Protein AF-A0A965AWP2-F1 (afdb_monomer_lite)

Foldseek 3Di:
DDPPDPVVLVPDDLVVVCVVQPADLAAEEAADQDDCPPVCCRQVNSNHDPLRGYYQHDPDDFDPDPPVVRCVVSLSDPVSVVVVNVVSD

pLDDT: mean 94.07, std 4.89, range [74.62, 98.44]

Radius of gyration: 14.33 Å; chains: 1; bounding box: 30×22×41 Å

Structure (mmCIF, N/CA/C/O backbone):
data_AF-A0A965AWP2-F1
#
_entry.id   AF-A0A965AWP2-F1
#
loop_
_atom_site.group_PDB
_atom_site.id
_atom_site.type_symbol
_atom_site.label_atom_id
_atom_site.label_alt_id
_atom_site.label_comp_id
_atom_site.label_asym_id
_atom_site.label_entity_id
_atom_site.label_seq_id
_atom_site.pdbx_PDB_ins_code
_atom_site.Cartn_x
_atom_site.Cartn_y
_atom_site.Cartn_z
_atom_site.occupancy
_atom_site.B_iso_or_equiv
_atom_site.auth_seq_id
_atom_site.auth_comp_id
_atom_site.auth_asym_id
_atom_site.auth_atom_id
_atom_site.pdbx_PDB_model_num
ATOM 1 N N . VAL A 1 1 ? -2.116 -6.134 -6.845 1.00 94.19 1 VAL A N 1
ATOM 2 C CA . VAL A 1 1 ? -0.865 -6.919 -6.984 1.00 94.19 1 VAL A CA 1
ATOM 3 C C . VAL A 1 1 ? -0.279 -7.080 -5.595 1.00 94.19 1 VAL A C 1
ATOM 5 O O . VAL A 1 1 ? -0.238 -6.086 -4.886 1.00 94.19 1 VAL A O 1
ATOM 8 N N . SER A 1 2 ? 0.106 -8.293 -5.191 1.00 97.12 2 SER A N 1
ATOM 9 C CA . SER A 1 2 ? 0.843 -8.498 -3.935 1.00 97.12 2 SER A CA 1
ATOM 10 C C . SER A 1 2 ? 2.333 -8.246 -4.174 1.00 97.12 2 SER A C 1
ATOM 12 O O . SER A 1 2 ? 2.870 -8.753 -5.159 1.00 97.12 2 SER A O 1
ATOM 14 N N . MET A 1 3 ? 2.984 -7.457 -3.314 1.00 96.75 3 MET A N 1
ATOM 15 C CA . MET A 1 3 ? 4.395 -7.072 -3.452 1.00 96.75 3 MET A CA 1
ATOM 16 C C . MET A 1 3 ? 5.154 -7.280 -2.130 1.00 96.75 3 MET A C 1
ATOM 18 O O . MET A 1 3 ? 5.448 -6.316 -1.434 1.00 96.75 3 MET A O 1
ATOM 22 N N . PRO A 1 4 ? 5.459 -8.536 -1.759 1.00 97.38 4 PRO A N 1
ATOM 23 C CA . PRO A 1 4 ? 6.031 -8.864 -0.449 1.00 97.38 4 PRO A CA 1
ATOM 24 C C . PRO A 1 4 ? 7.506 -8.464 -0.284 1.00 97.38 4 PRO A C 1
ATOM 26 O O . PRO A 1 4 ? 7.987 -8.369 0.838 1.00 97.38 4 PRO A O 1
ATOM 29 N N . CYS A 1 5 ? 8.239 -8.263 -1.383 1.00 97.25 5 CYS A N 1
ATOM 30 C CA . CYS A 1 5 ? 9.619 -7.781 -1.371 1.00 97.25 5 CYS A CA 1
ATOM 31 C C . CYS A 1 5 ? 9.861 -6.923 -2.614 1.00 97.25 5 CYS A C 1
ATOM 33 O O . CYS A 1 5 ? 9.842 -7.426 -3.744 1.00 97.25 5 CYS A O 1
ATOM 35 N N . MET A 1 6 ? 10.058 -5.621 -2.405 1.00 96.69 6 MET A N 1
ATOM 36 C CA . MET A 1 6 ? 10.255 -4.666 -3.495 1.00 96.69 6 MET A CA 1
ATOM 37 C C . MET A 1 6 ? 11.616 -4.858 -4.168 1.00 96.69 6 MET A C 1
ATOM 39 O O . MET A 1 6 ? 11.717 -4.707 -5.381 1.00 96.69 6 MET A O 1
ATOM 43 N N . GLU A 1 7 ? 12.644 -5.255 -3.421 1.00 97.62 7 GLU A N 1
ATOM 44 C CA . GLU A 1 7 ? 14.006 -5.471 -3.913 1.00 97.62 7 GLU A CA 1
ATOM 45 C C . GLU A 1 7 ? 14.070 -6.671 -4.862 1.00 97.62 7 GLU A C 1
ATOM 47 O O . GLU A 1 7 ? 14.600 -6.569 -5.969 1.00 97.62 7 GLU A O 1
ATOM 52 N N . LEU A 1 8 ? 13.470 -7.803 -4.472 1.00 98.12 8 LEU A N 1
ATOM 53 C CA . LEU A 1 8 ? 13.399 -8.988 -5.329 1.00 98.12 8 LEU A CA 1
ATOM 54 C C . LEU A 1 8 ? 12.546 -8.732 -6.571 1.00 98.12 8 LEU A C 1
ATOM 56 O O . LEU A 1 8 ? 12.893 -9.218 -7.648 1.00 98.12 8 LEU A O 1
ATOM 60 N N . PHE A 1 9 ? 11.462 -7.957 -6.450 1.00 97.38 9 PHE A N 1
ATOM 61 C CA . PHE A 1 9 ? 10.667 -7.542 -7.605 1.00 97.38 9 PHE A CA 1
ATOM 62 C C . PHE A 1 9 ? 11.458 -6.603 -8.532 1.00 97.38 9 PHE A C 1
ATOM 64 O O . PHE A 1 9 ? 11.429 -6.772 -9.751 1.00 97.38 9 PHE A O 1
ATOM 71 N N . ALA A 1 10 ? 12.233 -5.671 -7.972 1.00 96.00 10 ALA A N 1
ATOM 72 C CA . ALA A 1 10 ? 13.122 -4.790 -8.723 1.00 96.00 10 ALA A CA 1
ATOM 73 C C . ALA A 1 10 ? 14.227 -5.549 -9.459 1.00 96.00 10 ALA A C 1
ATOM 75 O O . ALA A 1 10 ? 14.585 -5.145 -10.560 1.00 96.00 10 ALA A O 1
ATOM 76 N N . ALA A 1 11 ? 14.719 -6.661 -8.913 1.00 97.75 11 ALA A N 1
ATOM 77 C CA . ALA A 1 11 ? 15.726 -7.501 -9.558 1.00 97.75 11 ALA A CA 1
ATOM 78 C C . ALA A 1 11 ? 15.190 -8.343 -10.736 1.00 97.75 11 ALA A C 1
ATOM 80 O O . ALA A 1 11 ? 15.989 -8.921 -11.472 1.00 97.75 11 ALA A O 1
ATOM 81 N N . GLN A 1 12 ? 13.867 -8.431 -10.931 1.00 97.81 12 GLN A N 1
ATOM 82 C CA . GLN A 1 12 ? 13.285 -9.180 -12.052 1.00 97.81 12 GLN A CA 1
ATOM 83 C C . GLN A 1 12 ? 13.584 -8.514 -13.400 1.00 97.81 12 GLN A C 1
ATOM 85 O O . GLN A 1 12 ? 13.948 -7.339 -13.477 1.00 97.81 12 GLN A O 1
ATOM 90 N N . ASP A 1 13 ? 13.402 -9.245 -14.495 1.00 97.25 13 ASP A N 1
ATOM 91 C CA . ASP A 1 13 ? 13.544 -8.661 -15.821 1.00 97.25 13 ASP A CA 1
ATOM 92 C C . ASP A 1 13 ? 12.428 -7.643 -16.128 1.00 97.25 13 ASP A C 1
ATOM 94 O O . ASP A 1 13 ? 11.341 -7.624 -15.540 1.00 97.25 13 ASP A O 1
ATOM 98 N N . ASP A 1 14 ? 12.718 -6.760 -17.076 1.00 93.44 14 ASP A N 1
ATOM 99 C CA . ASP A 1 14 ? 11.833 -5.667 -17.462 1.00 93.44 14 ASP A CA 1
ATOM 100 C C . ASP A 1 14 ? 10.519 -6.154 -18.105 1.00 93.44 14 ASP A C 1
ATOM 102 O O . ASP A 1 14 ? 9.476 -5.523 -17.927 1.00 93.44 14 ASP A O 1
ATOM 106 N N . LEU A 1 15 ? 10.524 -7.302 -18.797 1.00 95.00 15 LEU A N 1
ATOM 107 C CA . LEU A 1 15 ? 9.297 -7.882 -19.354 1.00 95.00 15 LEU A CA 1
ATOM 108 C C . LEU A 1 15 ? 8.377 -8.369 -18.230 1.00 95.00 15 LEU A C 1
ATOM 110 O O . LEU A 1 15 ? 7.171 -8.114 -18.273 1.00 95.00 15 LEU A O 1
ATOM 114 N N . TYR A 1 16 ? 8.933 -9.014 -17.202 1.00 96.19 16 TYR A N 1
ATOM 115 C CA . TYR A 1 16 ? 8.186 -9.451 -16.028 1.00 96.19 16 TYR A CA 1
ATOM 116 C C . TYR A 1 16 ? 7.594 -8.267 -15.260 1.00 96.19 16 TYR A C 1
ATOM 118 O O . TYR A 1 16 ? 6.384 -8.256 -15.007 1.00 96.19 16 TYR A O 1
ATOM 126 N N . ARG A 1 17 ? 8.399 -7.239 -14.943 1.00 94.88 17 ARG A N 1
ATOM 127 C CA . ARG A 1 17 ? 7.904 -6.051 -14.223 1.00 94.88 17 ARG A CA 1
ATOM 128 C C . ARG A 1 17 ? 6.794 -5.342 -14.994 1.00 94.88 17 ARG A C 1
ATOM 130 O O . ARG A 1 17 ? 5.754 -5.056 -14.406 1.00 94.88 17 ARG A O 1
ATOM 137 N N . LYS A 1 18 ? 6.935 -5.171 -16.313 1.00 92.25 18 LYS A N 1
ATOM 138 C CA . LYS A 1 18 ? 5.898 -4.571 -17.177 1.00 92.25 18 LYS A CA 1
ATOM 139 C C . LYS 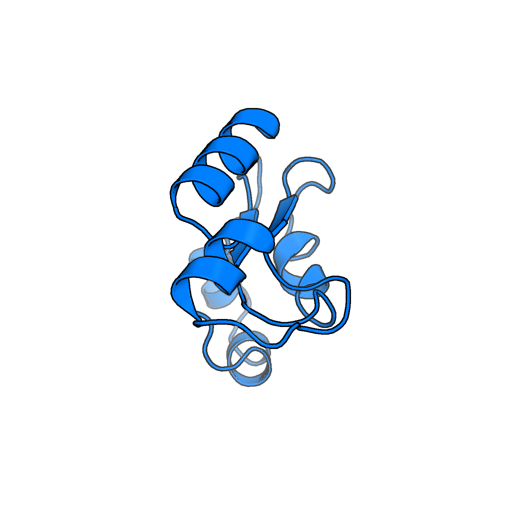A 1 18 ? 4.629 -5.404 -17.284 1.00 92.25 18 LYS A C 1
ATOM 141 O O . LYS A 1 18 ? 3.548 -4.844 -17.446 1.00 92.25 18 LYS A O 1
ATOM 146 N N . ARG A 1 19 ? 4.740 -6.732 -17.223 1.00 93.31 19 ARG A N 1
ATOM 147 C CA . ARG A 1 19 ? 3.570 -7.617 -17.216 1.00 93.31 19 ARG A CA 1
ATOM 148 C C . ARG A 1 19 ? 2.779 -7.478 -15.916 1.00 93.31 19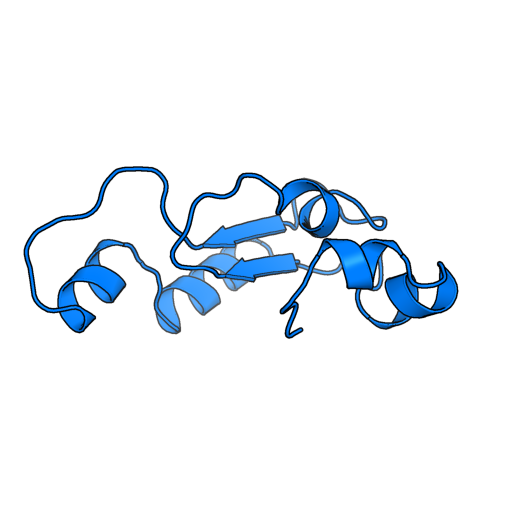 ARG A C 1
ATOM 150 O O . ARG A 1 19 ? 1.555 -7.510 -15.952 1.00 93.31 19 ARG A O 1
ATOM 157 N N . VAL A 1 20 ? 3.468 -7.334 -14.783 1.00 94.94 20 VAL A N 1
ATOM 158 C CA . VAL A 1 20 ? 2.840 -7.208 -13.457 1.00 94.94 20 VAL A CA 1
ATOM 159 C C . VAL A 1 20 ? 2.325 -5.789 -13.202 1.00 94.94 20 VAL A C 1
ATOM 161 O O . VAL A 1 20 ? 1.212 -5.619 -12.706 1.00 94.94 20 VAL A O 1
ATOM 164 N N . LEU A 1 21 ? 3.115 -4.775 -13.558 1.00 93.81 21 LEU A N 1
ATOM 165 C CA . LEU A 1 21 ? 2.792 -3.354 -13.445 1.00 93.81 21 LEU A CA 1
ATOM 166 C C . LEU A 1 21 ? 2.747 -2.718 -14.844 1.00 93.81 21 LEU A C 1
ATOM 168 O O . LEU A 1 21 ? 3.656 -1.974 -15.224 1.00 93.81 21 LEU A O 1
ATOM 172 N N . PRO A 1 22 ? 1.690 -2.982 -15.632 1.00 89.38 22 PRO A N 1
ATOM 173 C CA . PRO A 1 22 ? 1.549 -2.389 -16.953 1.00 89.38 22 PRO A CA 1
ATOM 174 C C . PRO A 1 22 ? 1.464 -0.863 -16.867 1.00 89.38 22 PRO A C 1
ATOM 176 O O . PRO A 1 22 ? 0.865 -0.294 -15.949 1.00 89.38 22 PRO A O 1
ATOM 179 N N . GLY A 1 23 ? 2.103 -0.191 -17.823 1.00 84.56 23 GLY A N 1
ATOM 180 C CA . GLY A 1 23 ? 2.022 1.260 -17.989 1.00 84.56 23 GLY A CA 1
ATOM 181 C C . GLY A 1 23 ? 0.749 1.710 -18.712 1.00 84.56 23 GLY A C 1
ATOM 182 O O . GLY A 1 23 ? -0.104 0.902 -19.073 1.00 84.56 23 GLY A O 1
ATOM 183 N N . GLY A 1 24 ? 0.654 3.012 -18.992 1.00 82.06 24 GLY A N 1
ATOM 184 C CA . GLY A 1 24 ? -0.434 3.589 -19.789 1.00 82.06 24 GLY A CA 1
ATOM 185 C C . GLY A 1 24 ? -1.470 4.331 -18.946 1.00 82.06 24 GLY A C 1
ATOM 186 O O . GLY A 1 24 ? -1.121 5.027 -17.995 1.00 82.06 24 GLY A O 1
ATOM 187 N N . ASN A 1 25 ? -2.748 4.241 -19.323 1.00 84.19 25 ASN A N 1
ATOM 188 C CA . ASN A 1 25 ? -3.848 4.920 -18.627 1.00 84.19 25 ASN A CA 1
ATOM 189 C C . ASN A 1 25 ? -4.426 4.050 -17.495 1.00 84.19 25 ASN A C 1
ATOM 191 O O . ASN A 1 25 ? -5.618 3.755 -17.484 1.00 84.19 25 ASN A O 1
ATOM 195 N N . ILE A 1 26 ? -3.567 3.598 -16.581 1.00 89.50 26 ILE A N 1
ATOM 196 C CA . ILE A 1 26 ? -3.933 2.715 -15.466 1.00 89.50 26 ILE A CA 1
ATOM 197 C C . ILE A 1 26 ? -3.804 3.489 -14.157 1.00 89.50 26 ILE A C 1
ATOM 199 O O . ILE A 1 26 ? -2.828 4.209 -13.956 1.00 89.50 26 ILE A O 1
ATOM 203 N N . ILE A 1 27 ? -4.791 3.328 -13.275 1.00 93.00 27 ILE A N 1
ATOM 204 C CA . ILE A 1 27 ? -4.755 3.866 -11.914 1.00 93.00 27 ILE A CA 1
ATOM 205 C C . ILE A 1 27 ? -3.986 2.889 -11.028 1.00 93.00 27 ILE A C 1
ATOM 207 O O . ILE A 1 27 ? -4.298 1.697 -11.010 1.00 93.00 27 ILE A O 1
ATOM 211 N N . ARG A 1 28 ? -2.991 3.380 -10.285 1.00 93.88 28 ARG A N 1
ATOM 212 C CA . ARG A 1 28 ? -2.232 2.579 -9.315 1.00 93.88 28 ARG A CA 1
ATOM 213 C C . ARG A 1 28 ? -2.450 3.102 -7.905 1.00 93.88 28 ARG A C 1
ATOM 215 O O . ARG A 1 28 ? -2.252 4.283 -7.643 1.00 93.88 28 ARG A O 1
ATOM 222 N N . ILE A 1 29 ? -2.817 2.212 -6.991 1.00 95.81 29 ILE A N 1
ATOM 223 C CA . ILE A 1 29 ? -2.947 2.545 -5.574 1.00 95.81 29 ILE A CA 1
ATOM 224 C C . ILE A 1 29 ? -2.100 1.575 -4.763 1.00 95.81 29 ILE A C 1
ATOM 226 O O . ILE A 1 29 ? -2.296 0.362 -4.847 1.00 95.81 29 ILE A O 1
ATOM 230 N N . GLY A 1 30 ? -1.146 2.119 -4.010 1.00 96.69 30 GLY A N 1
ATOM 231 C CA . GLY A 1 30 ? -0.399 1.382 -2.993 1.00 96.69 30 GLY A CA 1
ATOM 232 C C . GLY A 1 30 ? -1.190 1.400 -1.693 1.00 96.69 30 GLY A C 1
ATOM 233 O O . GLY A 1 30 ? -1.696 2.455 -1.314 1.00 96.69 30 GLY A O 1
ATOM 234 N N . VAL A 1 31 ? -1.334 0.248 -1.043 1.00 98.00 31 VAL A N 1
ATOM 235 C CA . VAL A 1 31 ? -2.097 0.115 0.204 1.00 98.00 31 VAL A CA 1
ATOM 236 C C . VAL A 1 31 ? -1.238 -0.627 1.212 1.00 98.00 31 VAL A C 1
ATOM 238 O O . VAL A 1 31 ? -0.942 -1.804 1.016 1.00 98.00 31 VAL A O 1
ATOM 241 N N . GLU A 1 32 ? -0.833 0.063 2.272 1.00 98.25 32 GLU A N 1
ATOM 242 C CA . GLU A 1 32 ? 0.017 -0.490 3.325 1.00 98.25 32 GLU A CA 1
ATOM 243 C C . GLU A 1 32 ? -0.146 0.327 4.608 1.00 98.25 32 GLU A C 1
ATOM 245 O O . GLU A 1 32 ? -0.120 1.554 4.564 1.00 98.25 32 GLU A O 1
ATOM 250 N N . ALA A 1 33 ? -0.270 -0.327 5.768 1.00 97.56 33 ALA A N 1
ATOM 251 C CA . ALA A 1 33 ? -0.293 0.341 7.075 1.00 97.56 33 ALA A CA 1
ATOM 252 C C . ALA A 1 33 ? 1.116 0.801 7.511 1.00 97.56 33 ALA A C 1
ATOM 254 O O . ALA A 1 33 ? 1.608 0.456 8.581 1.00 97.56 33 ALA A O 1
ATOM 255 N N . GLY A 1 34 ? 1.767 1.573 6.644 1.00 96.88 34 GLY A N 1
ATOM 256 C CA . GLY A 1 34 ? 3.116 2.108 6.771 1.00 96.88 34 GLY A CA 1
ATOM 257 C C . GLY A 1 34 ? 3.242 3.423 6.004 1.00 96.88 34 GLY A C 1
ATOM 258 O O . GLY A 1 34 ? 2.263 3.935 5.459 1.00 96.88 34 GLY A O 1
ATOM 259 N N . VAL A 1 35 ? 4.441 4.001 5.989 1.00 97.25 35 VAL A N 1
ATOM 260 C CA . VAL A 1 35 ? 4.690 5.268 5.287 1.00 97.25 35 VAL A CA 1
ATOM 261 C C . VAL A 1 35 ? 4.868 5.051 3.785 1.00 97.25 35 VAL A C 1
ATOM 263 O O . VAL A 1 35 ? 5.339 4.012 3.341 1.00 97.25 35 VAL A O 1
ATOM 266 N N . ARG A 1 36 ? 4.563 6.079 2.987 1.00 96.19 36 ARG A N 1
ATOM 267 C CA . ARG A 1 36 ? 4.690 6.048 1.516 1.00 96.19 36 ARG A CA 1
ATOM 268 C C . ARG A 1 36 ? 6.121 5.808 1.011 1.00 96.19 36 ARG A C 1
ATOM 270 O O . ARG A 1 36 ? 6.311 5.451 -0.151 1.00 96.19 36 ARG A O 1
ATOM 277 N N . GLN A 1 37 ? 7.137 6.055 1.835 1.00 95.44 37 GLN A N 1
ATOM 278 C CA . GLN A 1 37 ? 8.537 5.972 1.421 1.00 95.44 37 GLN A CA 1
ATOM 279 C C . GLN A 1 37 ? 8.853 4.600 0.799 1.00 95.44 37 GLN A C 1
ATOM 281 O O . GLN A 1 37 ? 8.576 3.565 1.389 1.00 95.44 37 GLN A O 1
ATOM 286 N N . GLY A 1 38 ? 9.422 4.608 -0.410 1.00 93.38 38 GLY A N 1
ATOM 287 C CA . GLY A 1 38 ? 9.709 3.400 -1.197 1.00 93.38 38 GLY A CA 1
ATOM 288 C C . GLY A 1 38 ? 8.632 3.041 -2.230 1.00 93.38 38 GLY A C 1
ATOM 289 O O . GLY A 1 38 ? 8.956 2.484 -3.277 1.00 93.38 38 GLY A O 1
ATOM 290 N N . TRP A 1 39 ? 7.374 3.448 -2.031 1.00 95.94 39 TRP A N 1
ATOM 291 C CA . TRP A 1 39 ? 6.286 3.140 -2.970 1.00 95.94 39 TRP A CA 1
ATOM 292 C C . TRP A 1 39 ? 6.333 3.957 -4.265 1.00 95.94 39 TRP A C 1
ATOM 294 O O . TRP A 1 39 ? 5.838 3.501 -5.299 1.00 95.94 39 TRP A O 1
ATOM 304 N N . ASP A 1 40 ? 6.946 5.142 -4.249 1.00 93.12 40 ASP A N 1
ATOM 305 C CA . ASP A 1 40 ? 6.960 6.053 -5.402 1.00 93.12 40 ASP A CA 1
ATOM 306 C C . ASP A 1 40 ? 7.631 5.461 -6.645 1.00 93.12 40 ASP A C 1
ATOM 308 O O . ASP A 1 40 ? 7.189 5.737 -7.762 1.00 93.12 40 ASP A O 1
ATOM 312 N N . GLN A 1 41 ? 8.614 4.572 -6.473 1.00 92.50 41 GLN A N 1
ATOM 313 C CA . GLN A 1 41 ? 9.215 3.825 -7.582 1.00 92.50 41 GLN A CA 1
ATOM 314 C C . GLN A 1 41 ? 8.164 3.043 -8.388 1.00 92.50 41 GLN A C 1
ATOM 316 O O . GLN A 1 41 ? 8.255 2.959 -9.611 1.00 92.50 41 GLN A O 1
ATOM 321 N N . TRP A 1 42 ? 7.141 2.502 -7.727 1.00 93.50 42 TRP A N 1
ATOM 322 C CA . TRP A 1 42 ? 6.118 1.648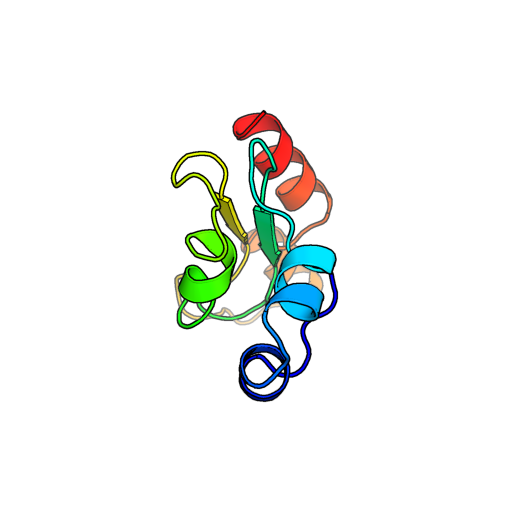 -8.339 1.00 93.50 42 TRP A CA 1
ATOM 323 C C . TRP A 1 42 ? 4.848 2.418 -8.708 1.00 93.50 42 TRP A C 1
ATOM 325 O O . TRP A 1 42 ? 4.173 2.095 -9.692 1.00 93.50 42 TRP A O 1
ATOM 335 N N 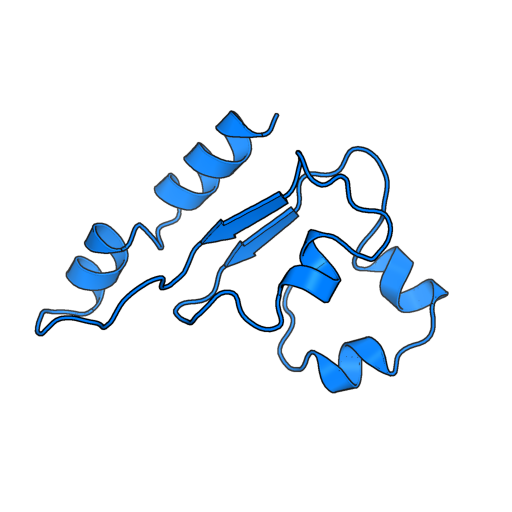. LEU A 1 43 ? 4.523 3.448 -7.925 1.00 93.25 43 LEU A N 1
ATOM 336 C CA . LEU A 1 43 ? 3.353 4.299 -8.136 1.00 93.25 43 LEU A CA 1
ATOM 337 C C . LEU A 1 43 ? 3.564 5.313 -9.258 1.00 93.25 43 LEU A C 1
ATOM 339 O O . LEU A 1 43 ? 2.648 5.528 -10.047 1.00 93.25 43 LEU A O 1
ATOM 343 N N . LEU A 1 44 ? 4.757 5.907 -9.337 1.00 90.12 44 LEU A N 1
ATOM 344 C CA . LEU A 1 44 ? 5.106 6.946 -10.309 1.00 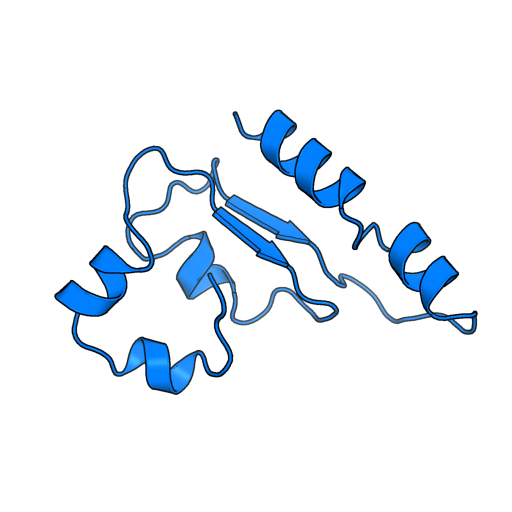90.12 44 LEU A CA 1
ATOM 345 C C . LEU A 1 44 ? 6.039 6.425 -11.411 1.00 90.12 44 LEU A C 1
ATOM 347 O O . LEU A 1 44 ? 6.042 6.963 -12.517 1.00 90.12 44 LEU A O 1
ATOM 351 N N . GLY A 1 45 ? 6.815 5.373 -11.132 1.00 85.81 45 GLY A N 1
ATOM 352 C CA . GLY A 1 45 ? 7.656 4.700 -12.122 1.00 85.81 45 GLY A CA 1
ATOM 353 C C . GLY A 1 45 ? 6.892 3.694 -12.988 1.00 85.81 45 GLY A C 1
ATOM 354 O O . GLY A 1 45 ? 5.664 3.713 -13.083 1.00 85.81 45 GLY A O 1
ATOM 355 N N . GLU A 1 46 ? 7.620 2.819 -13.689 1.00 84.19 46 GLU A N 1
ATOM 356 C CA . GLU A 1 46 ? 7.042 1.789 -14.577 1.00 84.19 46 GLU A CA 1
ATOM 357 C C . GLU A 1 46 ? 6.000 2.359 -15.570 1.00 84.19 46 GLU A C 1
ATOM 359 O O . GLU A 1 46 ? 4.974 1.742 -15.860 1.00 84.19 46 GLU A O 1
ATOM 364 N N . ARG A 1 47 ? 6.243 3.580 -16.080 1.00 79.81 47 ARG A N 1
ATOM 365 C CA . ARG A 1 47 ? 5.377 4.306 -17.037 1.00 79.81 47 ARG A CA 1
ATOM 366 C C . ARG A 1 47 ? 3.977 4.657 -16.500 1.00 79.81 47 ARG A C 1
ATOM 368 O O . ARG A 1 47 ? 3.027 4.747 -17.285 1.00 79.81 47 ARG A O 1
ATOM 375 N N . ALA A 1 48 ? 3.837 4.842 -15.187 1.00 80.94 48 ALA A N 1
ATOM 376 C CA . ALA A 1 48 ? 2.637 5.429 -14.599 1.00 80.94 48 ALA A CA 1
ATOM 377 C C . ALA A 1 48 ? 2.509 6.924 -14.927 1.00 80.94 48 ALA A C 1
ATOM 379 O O . ALA A 1 48 ? 3.468 7.594 -15.311 1.00 80.94 48 ALA A O 1
ATOM 380 N N . ARG A 1 49 ? 1.294 7.459 -14.768 1.00 80.62 49 ARG A N 1
ATOM 381 C CA . ARG A 1 49 ? 1.022 8.898 -14.862 1.00 80.62 49 ARG A CA 1
ATOM 382 C C . ARG A 1 49 ? 0.913 9.473 -13.456 1.00 80.62 49 ARG A C 1
ATOM 384 O O . ARG A 1 49 ? 0.121 8.969 -12.668 1.00 80.62 49 ARG A O 1
ATOM 391 N N . ALA A 1 50 ? 1.624 10.567 -13.182 1.00 74.62 50 ALA A N 1
ATOM 392 C CA . ALA A 1 50 ? 1.653 11.207 -11.862 1.00 74.62 50 ALA A CA 1
ATOM 393 C C . ALA A 1 50 ? 0.264 11.625 -11.326 1.00 74.62 50 ALA A C 1
ATOM 395 O O . ALA A 1 50 ? 0.077 11.713 -10.119 1.00 74.62 50 ALA A O 1
ATOM 396 N N . GLY A 1 51 ? -0.724 11.836 -12.206 1.00 85.00 51 GLY A N 1
ATOM 397 C CA . GLY A 1 51 ? -2.117 12.131 -11.835 1.00 85.00 51 GLY A CA 1
ATOM 398 C C . GLY A 1 51 ? -3.037 10.910 -11.697 1.00 85.00 51 GLY A C 1
ATOM 399 O O . GLY A 1 51 ? -4.228 11.087 -11.487 1.00 85.00 51 GLY A O 1
ATOM 400 N N . LYS A 1 52 ? -2.527 9.682 -11.856 1.00 90.62 52 LYS A N 1
ATOM 401 C CA . LYS A 1 52 ? -3.300 8.427 -11.747 1.00 90.62 52 LYS A CA 1
ATOM 402 C C . LYS A 1 52 ? -2.718 7.484 -10.694 1.00 90.62 52 LYS A C 1
ATOM 404 O O . LYS A 1 52 ? -2.791 6.264 -10.825 1.00 90.62 52 LYS A O 1
ATOM 409 N N . SER A 1 53 ? -2.123 8.048 -9.651 1.00 93.50 53 SER A N 1
ATOM 410 C CA . SER A 1 53 ? -1.506 7.284 -8.571 1.00 93.50 53 SER A CA 1
ATOM 411 C C . SER A 1 53 ? -1.905 7.815 -7.203 1.00 93.50 53 SER A C 1
ATOM 413 O O . SER A 1 53 ? -1.911 9.027 -7.000 1.00 93.50 53 SER A O 1
ATOM 415 N N . ALA A 1 54 ? -2.151 6.918 -6.253 1.00 95.00 54 ALA A N 1
ATOM 416 C CA . ALA A 1 54 ? -2.348 7.260 -4.848 1.00 95.00 54 ALA A CA 1
ATOM 417 C C . ALA A 1 54 ? -1.671 6.248 -3.918 1.00 95.00 54 ALA A C 1
ATOM 419 O O . ALA A 1 54 ? -1.288 5.150 -4.322 1.00 95.00 54 ALA A O 1
ATOM 420 N N . PHE A 1 55 ? -1.544 6.635 -2.653 1.00 96.69 55 PHE A N 1
ATOM 421 C CA . PHE A 1 55 ? -1.101 5.775 -1.566 1.00 96.69 55 PHE A CA 1
ATOM 422 C C . PHE A 1 55 ? -2.104 5.884 -0.417 1.00 96.69 55 PHE A C 1
ATOM 424 O O . PHE A 1 55 ? -2.531 6.989 -0.083 1.00 96.69 55 PHE A O 1
ATOM 431 N N . ILE A 1 56 ? -2.488 4.746 0.152 1.00 97.56 56 ILE A N 1
ATOM 432 C CA . ILE A 1 56 ? -3.352 4.642 1.327 1.00 97.56 56 ILE A CA 1
ATOM 433 C C . ILE A 1 56 ? -2.539 3.945 2.409 1.00 97.56 56 ILE A C 1
ATOM 435 O O . ILE A 1 56 ? -2.195 2.771 2.279 1.00 97.56 56 ILE A O 1
ATOM 439 N N . GLY A 1 57 ? -2.225 4.692 3.458 1.00 96.81 57 GLY A N 1
ATOM 440 C CA . GLY A 1 57 ? -1.363 4.247 4.537 1.00 96.81 57 GLY A CA 1
ATOM 441 C C . GLY A 1 57 ? -1.195 5.328 5.589 1.00 96.81 57 GLY A C 1
ATOM 442 O O . GLY A 1 57 ? -2.092 6.141 5.802 1.00 96.81 57 GLY A O 1
ATOM 443 N N . MET A 1 58 ? -0.039 5.346 6.236 1.00 97.25 58 MET A N 1
ATOM 444 C CA . MET A 1 58 ? 0.252 6.210 7.375 1.00 97.25 58 MET A CA 1
ATOM 445 C C . MET A 1 58 ? 1.052 7.447 6.944 1.00 97.25 58 MET A C 1
ATOM 447 O O . MET A 1 58 ? 2.079 7.332 6.275 1.00 97.25 58 MET A O 1
ATOM 451 N N . ASP A 1 59 ? 0.618 8.635 7.369 1.00 95.12 59 ASP A N 1
ATOM 452 C CA . ASP A 1 59 ? 1.329 9.914 7.184 1.00 95.12 59 ASP A CA 1
ATOM 453 C C . ASP A 1 59 ? 1.794 10.553 8.507 1.00 95.12 59 ASP A C 1
ATOM 455 O O . ASP A 1 59 ? 2.487 11.569 8.518 1.00 95.12 59 ASP A O 1
ATOM 459 N N . ARG A 1 60 ? 1.427 9.934 9.630 1.00 95.56 60 ARG A N 1
ATOM 460 C CA . ARG A 1 60 ? 1.730 10.356 10.998 1.00 95.56 60 ARG A CA 1
ATOM 461 C C . ARG A 1 60 ? 1.827 9.142 11.920 1.00 95.56 60 ARG A C 1
ATOM 463 O O . ARG A 1 60 ? 1.562 8.014 11.507 1.00 95.56 60 ARG A O 1
ATOM 470 N N . PHE A 1 61 ? 2.192 9.374 13.179 1.00 97.19 61 PHE A N 1
ATOM 471 C CA . PHE A 1 61 ? 2.207 8.324 14.199 1.00 97.19 61 PHE A CA 1
ATOM 472 C C . PHE A 1 61 ? 0.812 7.749 14.486 1.00 97.19 61 PHE A C 1
ATOM 474 O O . PHE A 1 61 ? -0.215 8.379 14.226 1.00 97.19 61 PHE A O 1
ATOM 481 N N . GLY A 1 62 ? 0.805 6.536 15.043 1.00 96.75 62 GLY A N 1
ATOM 482 C CA . GLY A 1 62 ? -0.402 5.835 15.468 1.00 96.75 62 GLY A CA 1
ATOM 483 C C . GLY A 1 62 ? -1.083 6.451 16.696 1.00 96.75 62 GLY A C 1
ATOM 484 O O . GLY A 1 62 ? -0.700 7.508 17.196 1.00 96.75 62 GLY A O 1
ATOM 485 N N . ALA A 1 63 ? -2.091 5.745 17.202 1.00 97.75 63 ALA A N 1
ATOM 486 C CA . ALA A 1 63 ? -2.804 6.086 18.428 1.00 97.75 63 ALA A CA 1
ATOM 487 C C . ALA A 1 63 ? -3.124 4.818 19.236 1.00 97.75 63 ALA A C 1
ATOM 489 O O . ALA A 1 63 ? -3.038 3.705 18.719 1.00 97.75 63 ALA A O 1
ATOM 490 N N . SER A 1 64 ? -3.490 4.989 20.507 1.00 98.19 64 SER A N 1
ATOM 491 C CA . SER A 1 64 ? -3.873 3.887 21.396 1.00 98.19 64 SER A CA 1
ATOM 492 C C . SER A 1 64 ? -5.377 3.624 21.309 1.00 98.19 64 SER A C 1
ATOM 494 O O . SER A 1 64 ? -6.152 4.288 21.993 1.00 98.19 64 SER A O 1
ATOM 496 N N . ALA A 1 65 ? -5.783 2.662 20.483 1.00 97.88 65 ALA A N 1
ATOM 497 C CA . ALA A 1 65 ? -7.167 2.206 20.330 1.00 97.88 65 ALA A CA 1
ATOM 498 C C . ALA A 1 65 ? -7.187 0.784 19.723 1.00 97.88 65 ALA A C 1
ATOM 500 O O . ALA A 1 65 ? -6.137 0.303 19.280 1.00 97.88 65 ALA A O 1
ATOM 501 N N . PRO A 1 66 ? -8.340 0.090 19.688 1.00 98.44 66 PRO A N 1
ATOM 502 C CA . PRO A 1 66 ? -8.478 -1.167 18.956 1.00 98.44 66 PRO A CA 1
ATOM 503 C C . PRO A 1 66 ? -8.098 -1.013 17.480 1.00 98.44 66 PRO A C 1
ATOM 505 O O . PRO A 1 66 ? -8.374 0.014 16.862 1.00 98.44 66 PRO A O 1
ATOM 508 N N . ALA A 1 67 ? -7.488 -2.047 16.897 1.00 97.56 67 ALA A N 1
ATOM 509 C CA . ALA A 1 67 ? -6.973 -1.982 15.531 1.00 97.56 67 ALA A CA 1
ATOM 510 C C . ALA A 1 67 ? -8.056 -1.602 14.509 1.00 97.56 67 ALA A C 1
ATOM 512 O O . ALA A 1 67 ? -7.806 -0.741 13.675 1.00 97.56 67 ALA A O 1
ATOM 513 N N . GLU A 1 68 ? -9.253 -2.184 14.599 1.00 97.06 68 GLU A N 1
ATOM 514 C CA . GLU A 1 68 ? -10.363 -1.893 13.678 1.00 97.06 68 GLU A CA 1
ATOM 515 C C . GLU A 1 68 ? -10.708 -0.398 13.651 1.00 97.06 68 GLU A C 1
ATOM 517 O O . GLU A 1 68 ? -10.762 0.202 12.578 1.00 97.06 68 GLU A O 1
ATOM 522 N N . GLU A 1 69 ? -10.808 0.233 14.825 1.00 97.75 69 GLU A N 1
ATOM 523 C CA . GLU A 1 69 ? -11.036 1.675 14.931 1.00 97.75 69 GLU A CA 1
ATOM 524 C C . GLU A 1 69 ? -9.870 2.466 14.324 1.00 97.75 69 GLU A C 1
ATOM 526 O O . GLU A 1 69 ? -10.085 3.437 13.601 1.00 97.75 69 GLU A O 1
ATOM 531 N N . LEU A 1 70 ? -8.624 2.043 14.556 1.00 97.75 70 LEU A N 1
ATOM 532 C CA . LEU A 1 70 ? -7.462 2.696 13.952 1.00 97.75 70 LEU A CA 1
ATOM 533 C C . LEU A 1 70 ? -7.500 2.614 12.419 1.00 97.75 70 LEU A C 1
ATOM 535 O O . LEU A 1 70 ? -7.312 3.638 11.765 1.00 97.75 70 LEU A O 1
ATOM 539 N N . PHE A 1 71 ? -7.781 1.447 11.833 1.00 97.56 71 PHE A N 1
ATOM 540 C CA . PHE A 1 71 ? -7.887 1.287 10.377 1.00 97.56 71 PHE A CA 1
ATOM 541 C C . PHE A 1 71 ? -8.976 2.196 9.787 1.00 97.56 71 PHE A C 1
ATOM 543 O O . PHE A 1 71 ? -8.729 2.857 8.775 1.00 97.56 71 PHE A O 1
ATOM 550 N N . GLU A 1 72 ? -10.132 2.310 10.449 1.00 96.69 72 GLU A N 1
ATOM 551 C CA . GLU A 1 72 ? -11.188 3.251 10.060 1.00 96.69 72 GLU A CA 1
ATOM 552 C C . GLU A 1 72 ? -10.726 4.711 10.136 1.00 96.69 72 GLU A C 1
ATOM 554 O O . GLU A 1 72 ? -10.872 5.461 9.168 1.00 96.69 72 GLU A O 1
ATOM 559 N N . LYS A 1 73 ? -10.125 5.128 11.258 1.00 95.88 73 LYS A N 1
ATOM 560 C CA . LYS A 1 73 ? -9.678 6.517 11.473 1.00 95.88 73 LYS A CA 1
ATOM 561 C C . LYS A 1 73 ? -8.512 6.922 10.571 1.00 95.88 73 LYS A C 1
ATOM 563 O O . LYS A 1 73 ? -8.403 8.098 10.220 1.00 95.88 73 LYS A O 1
ATOM 568 N N . PHE A 1 74 ? -7.647 5.981 10.200 1.00 96.00 74 PHE A N 1
ATOM 569 C CA . PHE A 1 74 ? -6.570 6.199 9.232 1.00 96.00 74 PHE A CA 1
ATOM 570 C C . PHE A 1 74 ? -7.034 6.031 7.777 1.00 96.00 74 PHE A C 1
ATOM 572 O O . PHE A 1 74 ? -6.262 6.302 6.861 1.00 96.00 74 PHE A O 1
ATOM 579 N N . GLY A 1 75 ? -8.289 5.633 7.537 1.00 95.12 75 GLY A N 1
ATOM 580 C CA . GLY A 1 75 ? -8.847 5.484 6.191 1.00 95.12 75 GLY A CA 1
ATOM 581 C C . GLY A 1 75 ? -8.266 4.307 5.402 1.00 95.12 75 GLY A C 1
ATOM 582 O O . GLY A 1 75 ? -8.399 4.257 4.179 1.00 95.12 75 GLY A O 1
ATOM 583 N N . ILE A 1 76 ? -7.631 3.352 6.084 1.00 97.00 76 ILE A N 1
ATOM 584 C CA . ILE A 1 76 ? -7.079 2.133 5.487 1.00 97.00 76 ILE A CA 1
ATOM 585 C C . ILE A 1 76 ? -8.205 1.091 5.447 1.00 97.00 76 ILE A C 1
ATOM 587 O O . ILE A 1 76 ? -8.191 0.079 6.142 1.00 97.00 76 ILE A O 1
ATOM 591 N N . THR A 1 77 ? -9.237 1.379 4.656 1.00 97.38 77 THR A N 1
ATOM 592 C CA . THR A 1 77 ? -10.462 0.573 4.570 1.00 97.38 77 THR A CA 1
ATOM 593 C C . THR A 1 77 ? -10.831 0.276 3.118 1.00 97.38 77 THR A C 1
ATOM 595 O O . THR A 1 77 ? -10.437 1.025 2.217 1.00 97.38 77 THR A O 1
ATOM 598 N N . PRO A 1 78 ? -11.621 -0.783 2.852 1.00 97.12 78 PRO A N 1
ATOM 599 C CA . PRO A 1 78 ? -12.121 -1.067 1.507 1.00 97.12 78 PRO A CA 1
ATOM 600 C C . PRO A 1 78 ? -12.840 0.130 0.872 1.00 97.12 78 PRO A C 1
ATOM 602 O O . PRO A 1 78 ? -12.562 0.479 -0.276 1.00 97.12 78 PRO A O 1
ATOM 605 N N . ASP A 1 79 ? -13.694 0.812 1.635 1.00 96.94 79 ASP A N 1
ATOM 606 C CA . ASP A 1 79 ? -14.437 1.980 1.154 1.00 96.94 79 ASP A CA 1
ATOM 607 C C . ASP A 1 79 ? -13.518 3.170 0.860 1.00 96.94 79 ASP A C 1
ATOM 609 O O . ASP A 1 79 ? -13.687 3.838 -0.164 1.00 96.94 79 ASP A O 1
ATOM 613 N N . GLY A 1 80 ? -12.498 3.400 1.697 1.00 95.38 80 GLY A N 1
ATOM 614 C CA . GLY A 1 80 ? -11.472 4.416 1.454 1.00 95.38 80 GLY A CA 1
ATOM 615 C C . GLY A 1 80 ? -10.697 4.159 0.159 1.00 95.38 80 GLY A C 1
ATOM 616 O O . GLY A 1 80 ? -10.474 5.082 -0.630 1.00 95.38 80 GLY A O 1
ATOM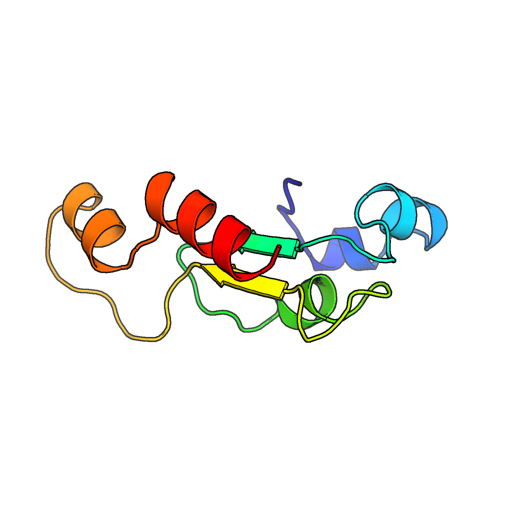 617 N N . ILE A 1 81 ? -10.366 2.891 -0.116 1.00 96.31 81 ILE A N 1
ATOM 618 C CA . ILE A 1 81 ? -9.717 2.476 -1.367 1.00 96.31 81 ILE A CA 1
ATOM 619 C C . ILE A 1 81 ? -10.629 2.758 -2.562 1.00 96.31 81 ILE A C 1
ATOM 621 O O . ILE A 1 81 ? -10.202 3.411 -3.514 1.00 96.31 81 ILE A O 1
ATOM 625 N N . VAL A 1 82 ? -11.891 2.323 -2.515 1.00 96.75 82 VAL A N 1
ATOM 626 C CA . VAL A 1 82 ? -12.856 2.542 -3.606 1.00 96.75 82 VAL A CA 1
ATOM 627 C C . VAL A 1 82 ? -13.081 4.032 -3.867 1.00 96.75 82 VAL A C 1
ATOM 629 O O . VAL A 1 82 ? -13.099 4.452 -5.026 1.00 96.75 82 VAL A O 1
ATOM 632 N N . ALA A 1 83 ? -13.231 4.840 -2.817 1.00 96.12 83 ALA A N 1
ATOM 633 C CA . ALA A 1 83 ? -13.393 6.285 -2.942 1.00 96.12 83 ALA A CA 1
ATOM 634 C C . ALA A 1 83 ? -12.183 6.925 -3.638 1.00 96.12 83 ALA A C 1
ATOM 636 O O . ALA A 1 83 ? -12.355 7.702 -4.579 1.00 96.12 83 ALA A O 1
ATOM 637 N N . LYS A 1 84 ? -10.963 6.534 -3.248 1.00 95.38 84 LYS A N 1
ATOM 638 C CA . LYS A 1 84 ? -9.732 7.045 -3.860 1.00 95.38 84 LYS A CA 1
ATOM 639 C C . LYS A 1 84 ? -9.583 6.626 -5.323 1.00 95.38 84 LYS A C 1
ATOM 641 O O . LYS A 1 84 ? -9.128 7.428 -6.131 1.00 95.38 84 LYS A O 1
ATOM 646 N N . VAL A 1 85 ? -9.988 5.405 -5.687 1.00 94.50 85 VAL A N 1
ATOM 647 C CA . VAL A 1 85 ? -10.022 4.985 -7.101 1.00 94.50 85 VAL A CA 1
ATOM 648 C C . VAL A 1 85 ? -10.948 5.897 -7.898 1.00 94.50 85 VAL A C 1
ATOM 650 O O . VAL A 1 85 ? -10.529 6.406 -8.932 1.00 94.50 85 VAL A O 1
ATOM 653 N N . LYS A 1 86 ? -12.178 6.128 -7.417 1.00 95.25 86 LYS A N 1
ATOM 654 C CA . LYS A 1 86 ? -13.185 6.950 -8.109 1.00 95.25 86 LYS A CA 1
ATOM 655 C C . LYS A 1 86 ? -12.733 8.396 -8.325 1.00 95.25 86 LYS A C 1
ATOM 657 O O . LYS A 1 86 ? -13.053 8.967 -9.357 1.00 95.25 86 LYS A O 1
ATOM 662 N N . GLU A 1 87 ? -11.977 8.967 -7.389 1.00 94.31 87 GLU A N 1
ATOM 663 C CA . GLU A 1 87 ? -11.395 10.314 -7.510 1.00 94.31 87 GLU A CA 1
ATOM 664 C C . GLU A 1 87 ? -10.377 10.427 -8.663 1.00 94.31 87 GLU A C 1
ATOM 666 O O . GLU A 1 87 ? -10.222 11.496 -9.245 1.00 94.31 87 GLU A O 1
ATOM 671 N N . LEU A 1 88 ? -9.693 9.328 -9.006 1.00 90.62 88 LEU A N 1
ATOM 672 C CA . LEU A 1 88 ? -8.624 9.280 -10.014 1.00 90.62 88 LEU A CA 1
ATOM 673 C C . LEU A 1 88 ? -9.077 8.777 -11.402 1.00 90.62 88 LEU A C 1
ATOM 675 O O . LEU A 1 88 ? -8.235 8.638 -12.304 1.00 90.62 88 LEU A O 1
ATOM 679 N N . MET A 1 89 ? -10.361 8.431 -11.566 1.00 87.12 89 MET A N 1
ATOM 680 C CA . MET A 1 89 ? -10.925 7.933 -12.833 1.00 87.12 89 MET A CA 1
ATOM 681 C C . MET A 1 89 ? -10.958 9.023 -13.900 1.00 87.12 89 MET A C 1
ATOM 683 O O . MET A 1 89 ? -10.272 8.806 -14.938 1.00 87.12 89 MET A O 1
#

Sequence (89 aa):
VSMPCMELFAAQDDLYRKRVLPGGNIIRIGVEAGVRQGWDQWLLGERARAGKSAFIGMDRFGASAPAEELFEKFGITPDGIVAKVKELM

Secondary structure (DSSP, 8-state):
---S-HHHHHTS-HHHHHHHS--SS--EEEEEEEESTTTHHHHTSTT--TTSEEEEEESS---SS-HHHHHHHTT-SHHHHHHHHHHT-